Protein AF-A0A662GQG8-F1 (afdb_monomer_lite)

Sequence (164 aa):
MCAYPERLPKVKVQAMAVECLRHLKSFFTYRELSKELGFPEAVLCRYVRGDMVPGPERAWQIVCRAAEVDLLGRLVDRVLVLDESGVVNIYFIAYDRSIVSLAAQRALVEFLDLDVSKVLTAAVNGIPLAVAVSNALDVDVAVAKGTRDAGVVSYLEAEYMTPS

Radius of gyration: 18.33 Å; chains: 1; bounding box: 50×30×52 Å

Foldseek 3Di:
DDFQDPPDDLVVLQVLLLLLLLLLVVQDPLVVLCVQLVHHSVVSVCSVVVVDTDGSRVSNSSLVSCLVSVSLVVSCVVPFDQDPVRDTPCQCQLPPPSSLSNLLSNLCNVCVVDPDAEQEDEDDSCVSSRVNNCVSNVHYYDYHYPDDDPDDDDDDDDDDDDDD

Secondary structure (DSSP, 8-state):
-----TTS-HHHHHHHHHHHHHHHHTTS-HHHHHHHH---HHHHHHHHHTSS---HHHHHHHHHHHHHTTHHHHHHHHH--B-TTS-B--HHHHT-HHHHHHHHHHHHHHHTTS---EEEEETTTTHHHHHHHHHHHT-EEEEE-SS--SSS-PPP----PPP-

Structure (mmCIF, N/CA/C/O backbone):
data_AF-A0A662GQG8-F1
#
_entry.id   AF-A0A662GQG8-F1
#
loop_
_atom_site.group_PDB
_atom_site.id
_atom_site.type_symbol
_atom_site.label_atom_id
_atom_site.label_alt_id
_atom_site.label_comp_id
_atom_site.label_asym_id
_atom_site.label_entity_id
_atom_site.label_seq_id
_atom_site.pdbx_PDB_ins_code
_atom_site.Cartn_x
_atom_site.Cartn_y
_atom_site.Cartn_z
_atom_site.occupancy
_atom_site.B_iso_or_equiv
_atom_site.auth_seq_id
_atom_site.auth_comp_id
_atom_site.auth_asym_id
_atom_site.auth_atom_id
_atom_site.pdbx_PDB_model_num
ATOM 1 N N . MET A 1 1 ? -9.097 16.540 3.447 1.00 55.31 1 MET A N 1
ATOM 2 C CA . MET A 1 1 ? -9.696 15.231 3.779 1.00 55.31 1 MET A CA 1
ATOM 3 C C . MET A 1 1 ? -9.957 14.535 2.458 1.00 55.31 1 MET A C 1
ATOM 5 O O . MET A 1 1 ? -10.720 15.067 1.664 1.00 55.31 1 MET A O 1
ATOM 9 N N . CYS A 1 2 ? -9.252 13.441 2.190 1.00 73.88 2 CYS A N 1
ATOM 10 C CA . CYS A 1 2 ? -9.364 12.663 0.954 1.00 73.88 2 CYS A CA 1
ATOM 11 C C . CYS A 1 2 ? -10.831 12.235 0.724 1.00 73.88 2 CYS A C 1
ATOM 13 O O . CYS A 1 2 ? -11.379 11.480 1.533 1.00 73.88 2 CYS A O 1
ATOM 15 N N . ALA A 1 3 ? -11.492 12.747 -0.319 1.00 85.62 3 ALA A N 1
ATOM 16 C CA . ALA A 1 3 ? -12.850 12.329 -0.673 1.00 85.62 3 ALA A CA 1
ATOM 17 C C . ALA A 1 3 ? -12.829 10.903 -1.241 1.00 85.62 3 ALA A C 1
ATOM 19 O O . ALA A 1 3 ? -11.846 10.512 -1.869 1.00 85.62 3 ALA A O 1
ATOM 20 N N . TYR A 1 4 ? -13.887 10.118 -1.006 1.00 90.00 4 TYR A N 1
ATOM 21 C CA . TYR A 1 4 ? -13.963 8.753 -1.530 1.00 90.00 4 TYR A CA 1
ATOM 22 C C .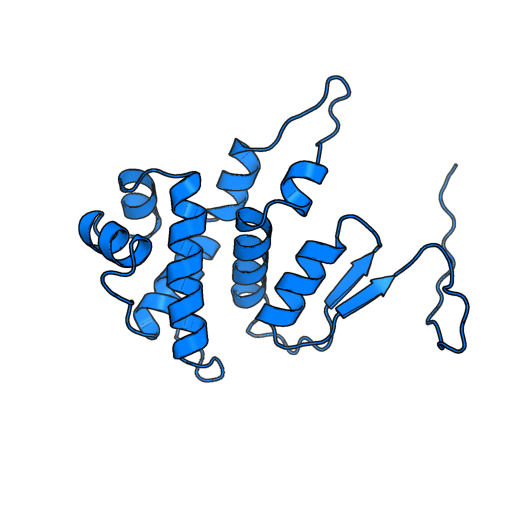 TYR A 1 4 ? -14.036 8.775 -3.067 1.00 90.00 4 TYR A C 1
ATOM 24 O O . TYR A 1 4 ? -14.935 9.416 -3.613 1.00 90.00 4 TYR A O 1
ATOM 32 N N . PRO A 1 5 ? -13.142 8.070 -3.777 1.00 87.25 5 PRO A N 1
ATOM 33 C CA . PRO A 1 5 ? -13.155 8.040 -5.229 1.00 87.25 5 PRO A CA 1
ATOM 34 C C . PRO A 1 5 ? -14.214 7.068 -5.742 1.00 87.25 5 PRO A C 1
ATOM 36 O O . PRO A 1 5 ?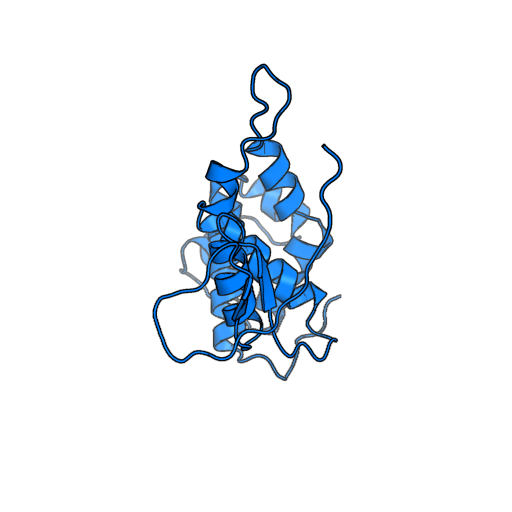 -14.077 5.851 -5.615 1.00 87.25 5 PRO A O 1
ATOM 39 N N . GLU A 1 6 ? -15.257 7.597 -6.381 1.00 86.44 6 GLU A N 1
ATOM 40 C CA . GLU A 1 6 ? -16.398 6.799 -6.860 1.00 86.44 6 GLU A CA 1
ATOM 41 C C . GLU A 1 6 ? -16.007 5.694 -7.851 1.00 86.44 6 GLU A C 1
ATOM 43 O O . GLU A 1 6 ? -16.637 4.638 -7.887 1.00 86.44 6 GLU A O 1
ATOM 48 N N . ARG A 1 7 ? -14.927 5.906 -8.609 1.00 86.44 7 ARG A N 1
ATOM 49 C CA . ARG A 1 7 ? -14.397 4.943 -9.582 1.00 86.44 7 ARG A CA 1
ATOM 50 C C . ARG A 1 7 ? -13.739 3.711 -8.952 1.00 86.44 7 ARG A C 1
ATOM 52 O O . ARG A 1 7 ? -13.534 2.721 -9.647 1.00 86.44 7 ARG A O 1
ATOM 59 N N . LEU A 1 8 ? -13.382 3.749 -7.663 1.00 91.25 8 LEU A N 1
ATOM 60 C CA . LEU A 1 8 ? -12.806 2.583 -6.992 1.00 91.25 8 LEU A CA 1
ATOM 61 C C . LEU A 1 8 ? -13.910 1.676 -6.429 1.00 91.25 8 LEU A C 1
ATOM 63 O O . LEU A 1 8 ? -14.803 2.155 -5.720 1.00 91.25 8 LEU A O 1
ATOM 67 N N . PRO A 1 9 ? -13.842 0.349 -6.653 1.00 94.38 9 PRO A N 1
ATOM 68 C CA . PRO A 1 9 ? -14.788 -0.581 -6.054 1.00 94.38 9 PRO A CA 1
ATOM 69 C C . PRO A 1 9 ? -14.727 -0.548 -4.523 1.00 94.38 9 PRO A C 1
ATOM 71 O O . PRO A 1 9 ? -13.662 -0.725 -3.928 1.00 94.38 9 PRO A O 1
ATOM 74 N N . LYS A 1 10 ? -15.890 -0.416 -3.875 1.00 96.38 10 LYS A N 1
ATOM 75 C CA . LYS A 1 10 ? -16.019 -0.344 -2.405 1.00 96.38 10 LYS A CA 1
ATOM 76 C C . LYS A 1 10 ? -15.298 -1.489 -1.695 1.00 96.38 10 LYS A C 1
ATOM 78 O O . LYS A 1 10 ? -14.511 -1.255 -0.783 1.00 96.38 10 LYS A O 1
ATOM 83 N N . VAL A 1 11 ? -15.503 -2.717 -2.171 1.00 96.12 11 VAL A N 1
ATOM 84 C CA . VAL A 1 11 ? -14.876 -3.922 -1.606 1.00 96.12 11 VAL A CA 1
ATOM 85 C C . VAL A 1 11 ? -13.349 -3.885 -1.746 1.00 96.12 11 VAL A C 1
ATOM 87 O O . VAL A 1 11 ? -12.655 -4.256 -0.800 1.00 96.12 11 VAL A O 1
ATOM 90 N N . LYS A 1 12 ? -12.817 -3.379 -2.875 1.00 94.06 12 LYS A N 1
ATOM 91 C CA . LYS A 1 12 ? -11.367 -3.209 -3.093 1.00 94.06 12 LYS A CA 1
ATOM 92 C C . LYS A 1 12 ? -10.797 -2.269 -2.033 1.00 94.06 12 LYS A C 1
ATOM 94 O O . LYS A 1 12 ? -9.876 -2.648 -1.320 1.00 94.06 12 LYS A O 1
ATOM 99 N N . VAL A 1 13 ? -11.406 -1.097 -1.845 1.00 96.38 13 VAL A N 1
ATOM 100 C CA . VAL A 1 13 ? -10.949 -0.100 -0.861 1.00 96.38 13 VAL A CA 1
ATOM 101 C C . VAL A 1 13 ? -11.024 -0.629 0.576 1.00 96.38 13 VAL A C 1
ATOM 103 O O . VAL A 1 13 ? -10.101 -0.431 1.365 1.00 96.38 13 VAL A O 1
ATOM 106 N N . GLN A 1 14 ? -12.093 -1.346 0.924 1.00 97.31 14 GLN A N 1
ATOM 107 C CA . GLN A 1 14 ? -12.247 -1.953 2.248 1.00 97.31 14 GLN A CA 1
ATOM 108 C C . GLN A 1 14 ? -11.180 -3.015 2.532 1.00 97.31 14 GLN A C 1
ATOM 110 O O . GLN A 1 14 ? -10.580 -3.005 3.610 1.00 97.31 14 GLN A O 1
ATOM 115 N N . ALA A 1 15 ? -10.907 -3.896 1.565 1.00 96.69 15 ALA A N 1
ATOM 116 C CA . ALA A 1 15 ? -9.847 -4.894 1.675 1.00 96.69 15 ALA A CA 1
ATOM 117 C C . ALA A 1 15 ? -8.466 -4.232 1.800 1.00 96.69 15 ALA A C 1
ATOM 119 O O . ALA A 1 15 ? -7.693 -4.594 2.687 1.00 96.69 15 ALA A O 1
ATOM 120 N N . MET A 1 16 ? -8.201 -3.208 0.982 1.00 96.25 16 MET A N 1
ATOM 121 C CA . MET A 1 16 ? -6.962 -2.431 1.029 1.00 96.25 16 MET A CA 1
ATOM 122 C C . MET A 1 16 ? -6.741 -1.779 2.393 1.00 96.25 16 MET A C 1
ATOM 124 O O . MET A 1 16 ? -5.635 -1.841 2.911 1.00 96.25 16 MET A O 1
ATOM 128 N N . ALA A 1 17 ? -7.770 -1.197 3.013 1.00 97.81 17 ALA A N 1
ATOM 129 C CA . ALA A 1 17 ? -7.633 -0.573 4.329 1.00 97.81 17 ALA A CA 1
ATOM 130 C C . ALA A 1 17 ? -7.295 -1.584 5.433 1.00 97.81 17 ALA A C 1
ATOM 132 O O . ALA A 1 17 ? -6.460 -1.313 6.296 1.00 97.81 17 ALA A O 1
ATOM 133 N N . VAL A 1 18 ? -7.916 -2.766 5.405 1.00 98.12 18 VAL A N 1
ATOM 134 C CA . VAL A 1 18 ? -7.604 -3.844 6.355 1.00 98.12 18 VAL A CA 1
ATOM 135 C C . VAL A 1 18 ? -6.178 -4.354 6.141 1.00 98.12 18 VAL A C 1
ATOM 137 O O . VAL A 1 18 ? -5.438 -4.536 7.108 1.00 98.12 18 VAL A O 1
ATOM 140 N N . GLU A 1 19 ? -5.771 -4.554 4.887 1.00 97.56 19 GLU A N 1
ATOM 141 C CA . GLU A 1 19 ? -4.408 -4.953 4.535 1.00 97.56 19 GLU A CA 1
ATOM 142 C C . GLU A 1 19 ? -3.378 -3.892 4.956 1.00 97.56 19 GLU A C 1
ATOM 144 O O . GLU A 1 19 ? -2.397 -4.227 5.616 1.00 97.56 19 GLU A O 1
ATOM 149 N N . CYS A 1 20 ? -3.651 -2.612 4.683 1.00 98.00 20 CYS A N 1
ATOM 150 C CA . CYS A 1 20 ? -2.848 -1.465 5.109 1.00 98.00 20 CYS A CA 1
ATOM 151 C C . CYS A 1 20 ? -2.583 -1.507 6.617 1.00 98.00 20 CYS A C 1
ATOM 153 O O . CYS A 1 20 ? -1.438 -1.480 7.063 1.00 98.00 20 CYS A O 1
ATOM 155 N N . LEU A 1 21 ? -3.643 -1.648 7.420 1.00 98.38 21 LEU A N 1
ATOM 156 C CA . LEU A 1 21 ? -3.523 -1.686 8.874 1.00 98.38 21 LEU A CA 1
ATOM 157 C C . LEU A 1 21 ? -2.751 -2.909 9.374 1.00 98.38 21 LEU A C 1
ATOM 159 O O . LEU A 1 21 ? -1.994 -2.781 10.333 1.00 98.38 21 LEU A O 1
ATOM 163 N N . ARG A 1 22 ? -2.918 -4.082 8.750 1.00 97.94 22 ARG A N 1
ATOM 164 C CA . ARG A 1 22 ? -2.158 -5.291 9.109 1.00 97.94 22 ARG A CA 1
ATOM 165 C C . ARG A 1 22 ? -0.667 -5.116 8.840 1.00 97.94 22 ARG A C 1
ATOM 167 O O . ARG A 1 22 ? 0.129 -5.383 9.738 1.00 97.94 22 ARG A O 1
ATOM 174 N N . HIS A 1 23 ? -0.316 -4.614 7.657 1.00 97.56 23 HIS A N 1
ATOM 175 C CA . HIS A 1 23 ? 1.068 -4.348 7.258 1.00 97.56 23 HIS A CA 1
ATOM 176 C C . HIS A 1 23 ? 1.708 -3.256 8.107 1.00 97.56 23 HIS A C 1
ATOM 178 O O . HIS A 1 23 ? 2.843 -3.385 8.532 1.00 97.56 23 HIS A O 1
ATOM 184 N N . LEU A 1 24 ? 0.983 -2.190 8.437 1.00 97.88 24 LEU A N 1
ATOM 185 C CA . LEU A 1 24 ? 1.496 -1.175 9.356 1.00 97.88 24 LEU A CA 1
ATOM 186 C C . LEU A 1 24 ? 1.663 -1.741 10.774 1.00 97.88 24 LEU A C 1
ATOM 188 O O . LEU A 1 24 ? 2.652 -1.470 11.455 1.00 97.88 24 LEU A O 1
ATOM 192 N N . LYS A 1 25 ? 0.730 -2.573 11.241 1.00 97.56 25 LYS A N 1
ATOM 193 C CA . LYS A 1 25 ? 0.778 -3.124 12.599 1.00 97.56 25 LYS A CA 1
ATOM 194 C C . LYS A 1 25 ? 1.969 -4.059 12.841 1.00 97.56 25 LYS A C 1
ATOM 196 O O . LYS A 1 25 ? 2.338 -4.230 14.007 1.00 97.56 25 LYS A O 1
ATOM 201 N N . SER A 1 26 ? 2.596 -4.638 11.816 1.00 94.69 26 SER A N 1
ATOM 202 C CA . SER A 1 26 ? 3.832 -5.411 12.014 1.00 94.69 26 SER A CA 1
ATOM 203 C C . SER A 1 26 ? 5.030 -4.539 12.405 1.00 94.69 26 SER A C 1
ATOM 205 O O . SER A 1 26 ? 5.951 -5.053 13.029 1.00 94.69 26 SER A O 1
ATOM 207 N N . PHE A 1 27 ? 4.994 -3.229 12.133 1.00 94.56 27 PHE A N 1
ATOM 208 C CA . PHE A 1 27 ? 6.100 -2.301 12.420 1.00 94.56 27 PHE A CA 1
ATOM 209 C C . PHE A 1 27 ? 5.762 -1.226 13.458 1.00 94.56 27 PHE A C 1
ATOM 211 O O . PHE A 1 27 ? 6.667 -0.633 14.045 1.00 94.56 27 PHE A O 1
ATOM 218 N N . PHE A 1 28 ? 4.475 -0.972 13.702 1.00 97.31 28 PHE A N 1
ATOM 219 C CA . PHE A 1 28 ? 3.990 0.041 14.638 1.00 97.31 28 PHE A CA 1
ATOM 220 C C . PHE A 1 28 ? 3.108 -0.572 15.737 1.00 97.31 28 PHE A C 1
ATOM 222 O O . PHE A 1 28 ? 2.436 -1.597 15.575 1.00 97.31 28 PHE A O 1
ATOM 229 N N . THR A 1 29 ? 3.079 0.070 16.898 1.00 98.00 29 THR A N 1
ATOM 230 C CA . THR A 1 29 ? 2.146 -0.239 17.988 1.00 98.00 29 THR A CA 1
ATOM 231 C C . THR A 1 29 ? 0.755 0.333 17.699 1.00 98.00 29 THR A C 1
ATOM 233 O O . THR A 1 29 ? 0.606 1.272 16.918 1.00 98.00 29 THR A O 1
ATOM 236 N N . TYR A 1 30 ? -0.290 -0.200 18.345 1.00 98.31 30 TYR A N 1
ATOM 237 C CA . TYR A 1 30 ? -1.639 0.370 18.209 1.00 98.31 30 TYR A CA 1
ATOM 238 C C . TYR A 1 30 ? -1.688 1.832 18.659 1.00 98.31 30 TYR A C 1
ATOM 240 O O . TYR A 1 30 ? -2.335 2.638 17.999 1.00 98.31 30 TYR A O 1
ATOM 248 N N . ARG A 1 31 ? -0.947 2.182 19.713 1.00 98.25 31 ARG A N 1
ATOM 249 C CA . ARG A 1 31 ? -0.812 3.554 20.209 1.00 98.25 31 ARG A CA 1
ATOM 250 C C . ARG A 1 31 ? -0.219 4.504 19.173 1.00 98.25 31 ARG A C 1
ATOM 252 O O . ARG A 1 31 ? -0.747 5.597 18.983 1.00 98.25 31 ARG A O 1
ATOM 259 N N . GLU A 1 32 ? 0.856 4.099 18.495 1.00 97.94 32 GLU A N 1
ATOM 260 C CA . GLU A 1 32 ? 1.432 4.884 17.397 1.00 97.94 32 GLU A CA 1
ATOM 261 C C . GLU A 1 32 ? 0.417 5.048 16.267 1.00 97.94 32 GLU A C 1
ATOM 263 O O . GLU A 1 32 ? 0.093 6.172 15.905 1.00 97.94 32 GLU A O 1
ATOM 268 N N . LEU A 1 33 ? -0.167 3.954 15.771 1.00 98.06 33 LEU A N 1
ATOM 269 C CA . LEU A 1 33 ? -1.148 4.021 14.682 1.00 98.06 33 LEU A CA 1
ATOM 270 C C . LEU A 1 33 ? -2.370 4.866 15.047 1.00 98.06 33 LEU A C 1
ATOM 272 O O . LEU A 1 33 ? -2.877 5.607 14.213 1.00 98.06 33 LEU A O 1
ATOM 276 N N . SER A 1 34 ? -2.825 4.790 16.296 1.00 98.38 34 SER A N 1
ATOM 277 C CA . SER A 1 34 ? -3.938 5.592 16.797 1.00 98.38 34 SER A CA 1
ATOM 278 C C . SER A 1 34 ? -3.616 7.081 16.764 1.00 98.38 34 SER A C 1
ATOM 280 O O . SER A 1 34 ? -4.426 7.869 16.276 1.00 98.38 34 SER A O 1
ATOM 282 N N . LYS A 1 35 ? -2.411 7.456 17.210 1.00 98.00 35 LYS A N 1
ATOM 283 C CA . LYS A 1 35 ? -1.930 8.839 17.187 1.00 98.00 35 LYS A CA 1
ATOM 284 C C . LYS A 1 35 ? -1.835 9.387 15.760 1.00 98.00 35 LYS A C 1
ATOM 286 O O . LYS A 1 35 ? -2.254 10.514 15.522 1.00 98.00 35 LYS A O 1
ATOM 291 N N . GLU A 1 36 ? -1.291 8.606 14.831 1.00 97.38 36 GLU A N 1
ATOM 292 C CA . GLU A 1 36 ? -1.018 9.070 13.463 1.00 97.38 36 GLU A CA 1
ATOM 293 C C . GLU A 1 36 ? -2.274 9.072 12.578 1.00 97.38 36 GLU A C 1
ATOM 295 O O . GLU A 1 36 ? -2.528 10.021 11.830 1.00 97.38 36 GLU A O 1
ATOM 300 N N . LEU A 1 37 ? -3.099 8.024 12.685 1.00 96.75 37 LEU A N 1
ATOM 301 C CA . LEU A 1 37 ? -4.290 7.849 11.852 1.00 96.75 37 LEU A CA 1
ATOM 302 C C . LEU A 1 37 ? -5.546 8.508 12.442 1.00 96.75 37 LEU A C 1
ATOM 304 O O . LEU A 1 37 ? -6.525 8.689 11.725 1.00 96.75 37 LEU A O 1
ATOM 308 N N . GLY A 1 38 ? -5.544 8.855 13.733 1.00 96.44 38 GLY A N 1
ATOM 309 C CA . GLY A 1 38 ? -6.675 9.511 14.398 1.00 96.44 38 GLY A CA 1
ATOM 310 C C . GLY A 1 38 ? -7.844 8.581 14.745 1.00 96.44 38 GLY A C 1
ATOM 311 O O . GLY A 1 38 ? -8.949 9.056 15.005 1.00 96.44 38 GLY A O 1
ATOM 312 N N . PHE A 1 39 ? -7.630 7.261 14.763 1.00 96.88 39 PHE A N 1
ATOM 313 C CA . PHE A 1 39 ? -8.649 6.274 15.142 1.00 96.88 39 PHE A CA 1
ATOM 314 C C . PHE A 1 39 ? -8.332 5.644 16.505 1.00 96.88 39 PHE A C 1
ATOM 316 O O . PHE A 1 39 ? -7.163 5.376 16.777 1.00 96.88 39 PHE A O 1
ATOM 323 N N . PRO A 1 40 ? -9.329 5.330 17.355 1.00 97.81 40 PRO A N 1
ATOM 324 C CA . PRO A 1 40 ? -9.083 4.679 18.644 1.00 97.81 40 PRO A CA 1
ATOM 325 C C . PRO A 1 40 ? -8.391 3.314 18.506 1.00 97.81 40 PRO A C 1
ATOM 327 O O . PRO A 1 40 ? -8.744 2.527 17.625 1.00 97.81 40 PRO A O 1
ATOM 330 N N . GLU A 1 41 ? -7.480 2.981 19.427 1.00 98.38 41 GLU A N 1
ATOM 331 C CA . GLU A 1 41 ? -6.735 1.707 19.421 1.00 98.38 41 GLU A CA 1
ATOM 332 C C . GLU A 1 41 ? -7.648 0.474 19.343 1.00 98.38 41 GLU A C 1
ATOM 334 O O . GLU A 1 41 ? -7.388 -0.449 18.571 1.00 98.38 41 GLU A O 1
ATOM 339 N N . ALA A 1 42 ? -8.761 0.472 20.086 1.00 97.62 42 ALA A N 1
ATOM 340 C CA . ALA A 1 42 ? -9.727 -0.627 20.075 1.00 97.62 42 ALA A CA 1
ATOM 341 C C . ALA A 1 42 ? -10.379 -0.827 18.694 1.00 97.62 42 ALA A C 1
ATOM 343 O O . ALA A 1 42 ? -10.622 -1.960 18.283 1.00 97.62 42 ALA A O 1
ATOM 344 N N . VAL A 1 43 ? -10.631 0.262 17.960 1.00 98.00 43 VAL A N 1
ATOM 345 C CA . VAL A 1 43 ? -11.195 0.215 16.603 1.00 98.00 43 VAL A CA 1
ATOM 346 C C . VAL A 1 43 ? -10.158 -0.334 15.625 1.00 98.00 43 VAL A C 1
ATOM 348 O O . VAL A 1 43 ? -10.458 -1.262 14.876 1.00 98.00 43 VAL A O 1
ATOM 351 N N . LEU A 1 44 ? -8.924 0.175 15.686 1.00 98.06 44 LEU A N 1
ATOM 352 C CA . LEU A 1 44 ? -7.815 -0.316 14.864 1.00 98.06 44 LEU A CA 1
ATOM 353 C C . LEU A 1 44 ? -7.545 -1.806 15.103 1.00 98.06 44 LEU A C 1
ATOM 355 O O . LEU A 1 44 ? -7.370 -2.554 14.148 1.00 98.06 44 LEU A O 1
ATOM 359 N N . CYS A 1 45 ? -7.576 -2.256 16.358 1.00 98.00 45 CYS A N 1
ATOM 360 C CA . CYS A 1 45 ? -7.409 -3.662 16.723 1.00 98.00 45 CYS A CA 1
ATOM 361 C C . CYS A 1 45 ? -8.456 -4.563 16.050 1.00 98.00 45 CYS A C 1
ATOM 363 O O . CYS A 1 45 ? -8.098 -5.576 15.447 1.00 98.00 45 CYS A O 1
ATOM 365 N N . ARG A 1 46 ? -9.737 -4.167 16.078 1.00 98.00 46 ARG A N 1
ATOM 366 C CA . ARG A 1 46 ? -10.820 -4.916 15.418 1.00 98.00 46 ARG A CA 1
ATOM 367 C C . ARG A 1 46 ? -10.651 -4.964 13.900 1.00 98.00 46 ARG A C 1
ATOM 369 O O . ARG A 1 46 ? -10.863 -6.020 13.311 1.00 98.00 46 ARG A O 1
ATOM 376 N N . TYR A 1 47 ? -10.233 -3.860 13.276 1.00 98.12 47 TYR A N 1
ATOM 377 C CA . TYR A 1 47 ? -9.952 -3.829 11.837 1.00 98.12 47 TYR A CA 1
ATOM 378 C C . TYR A 1 47 ? -8.769 -4.723 11.457 1.00 98.12 47 TYR A C 1
ATOM 380 O O . TYR A 1 47 ? -8.884 -5.524 10.535 1.00 98.12 47 TYR A O 1
ATOM 388 N N . VAL A 1 48 ? -7.657 -4.645 12.196 1.00 97.56 48 VAL A N 1
ATOM 389 C CA . VAL A 1 48 ? -6.468 -5.481 11.961 1.00 97.56 48 VAL A CA 1
ATOM 390 C C . VAL A 1 48 ? -6.808 -6.968 12.086 1.00 97.56 48 VAL A C 1
ATOM 392 O O . VAL A 1 48 ? -6.420 -7.764 11.228 1.00 97.56 48 VAL A O 1
ATOM 395 N N . ARG A 1 49 ? -7.566 -7.356 13.120 1.00 95.94 49 ARG A N 1
ATOM 396 C CA . ARG A 1 49 ? -8.004 -8.748 13.317 1.00 95.94 49 ARG A CA 1
ATOM 397 C C . ARG A 1 49 ? -9.001 -9.217 12.259 1.00 95.94 49 ARG A C 1
ATOM 399 O O . ARG A 1 49 ? -9.021 -10.396 11.931 1.00 95.94 49 ARG A O 1
ATOM 406 N N . GLY A 1 50 ? -9.761 -8.299 11.667 1.00 91.88 50 GLY A N 1
ATOM 407 C CA . GLY A 1 50 ? -10.848 -8.619 10.742 1.00 91.88 50 GLY A CA 1
ATOM 408 C C . GLY A 1 50 ? -12.188 -8.885 11.436 1.00 91.88 50 GLY A C 1
ATOM 409 O O . GLY A 1 50 ? -13.136 -9.281 10.769 1.00 91.88 50 GLY A O 1
ATOM 410 N N . ASP A 1 51 ? -12.294 -8.614 12.742 1.00 95.44 51 ASP A N 1
ATOM 411 C CA . ASP A 1 51 ? -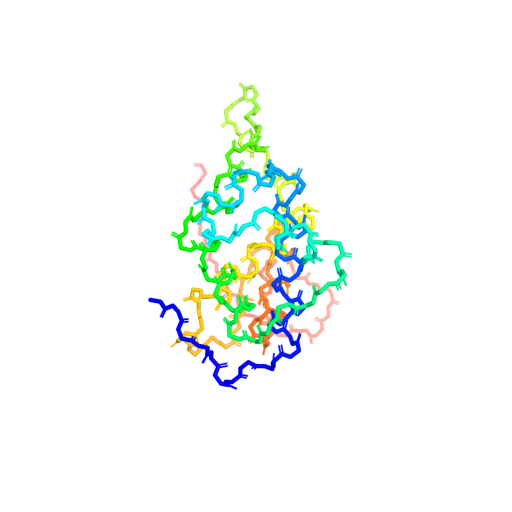13.549 -8.696 13.512 1.00 95.44 51 ASP A CA 1
ATOM 412 C C . ASP A 1 51 ? -14.583 -7.657 13.044 1.00 95.44 51 ASP A C 1
ATOM 414 O O . ASP A 1 51 ? -15.771 -7.724 13.366 1.00 95.44 51 ASP A O 1
ATOM 418 N N . MET A 1 52 ? -14.106 -6.620 12.359 1.00 96.00 52 MET A N 1
ATOM 419 C CA . MET A 1 52 ? -14.899 -5.555 11.771 1.00 96.00 52 MET A CA 1
ATOM 420 C C . MET A 1 52 ? -14.194 -5.075 10.504 1.00 96.00 52 MET A C 1
ATOM 422 O O . MET A 1 52 ? -12.972 -4.952 10.483 1.00 96.00 52 MET A O 1
ATOM 426 N N . VAL A 1 53 ? -14.962 -4.757 9.466 1.00 96.69 53 VAL A N 1
ATOM 427 C CA . VAL A 1 53 ? -14.450 -4.119 8.248 1.00 96.69 53 VAL A CA 1
ATOM 428 C C . VAL A 1 53 ? -14.898 -2.655 8.260 1.00 96.69 53 VAL A C 1
ATOM 430 O O . VAL A 1 53 ? -16.073 -2.393 8.533 1.00 96.69 53 VAL A O 1
ATOM 433 N N . PRO A 1 54 ? -14.006 -1.679 8.013 1.00 97.31 54 PRO A N 1
ATOM 434 C CA . PRO A 1 54 ? -14.412 -0.280 7.918 1.00 97.31 54 PRO A CA 1
ATOM 435 C C . PRO A 1 54 ? -15.402 -0.073 6.761 1.00 97.31 54 PRO A C 1
ATOM 437 O O . PRO A 1 54 ? -15.307 -0.734 5.729 1.00 97.31 54 PRO A O 1
ATOM 440 N N . GLY A 1 55 ? -16.343 0.867 6.903 1.00 97.19 55 GLY A N 1
ATOM 441 C CA . GLY A 1 55 ? -17.154 1.329 5.766 1.00 97.19 55 GLY A CA 1
ATOM 442 C C . GLY A 1 55 ? -16.271 1.955 4.669 1.00 97.19 55 GLY A C 1
ATOM 443 O O . GLY A 1 55 ? -15.166 2.387 4.996 1.00 97.19 55 GLY A O 1
ATOM 444 N N . PRO A 1 56 ? -16.707 2.021 3.398 1.00 96.75 56 PRO A N 1
ATOM 445 C CA . PRO A 1 56 ? -15.863 2.431 2.265 1.00 96.75 56 PRO A CA 1
ATOM 446 C C . PRO A 1 56 ? -15.170 3.787 2.447 1.00 96.75 56 PRO A C 1
ATOM 448 O O . PRO A 1 56 ? -13.973 3.916 2.204 1.00 96.75 56 PRO A O 1
ATOM 451 N N . GLU A 1 57 ? -15.886 4.783 2.960 1.00 95.94 57 GLU A N 1
ATOM 452 C CA . GLU A 1 57 ? -15.369 6.131 3.195 1.00 95.94 57 GLU A CA 1
ATOM 453 C C . GLU A 1 57 ? -14.317 6.119 4.306 1.00 95.94 57 GLU A C 1
ATOM 455 O O . GLU A 1 57 ? -13.259 6.733 4.187 1.00 95.94 57 GLU A O 1
ATOM 460 N N . ARG A 1 58 ? -14.573 5.366 5.382 1.00 96.56 58 ARG A N 1
ATOM 461 C CA . ARG A 1 58 ? -13.624 5.213 6.491 1.00 96.56 58 ARG A CA 1
ATOM 462 C C . ARG A 1 58 ? -12.401 4.392 6.084 1.00 96.56 58 ARG A C 1
ATOM 464 O O . ARG A 1 58 ? -11.297 4.688 6.524 1.00 96.56 58 ARG A O 1
ATOM 471 N N . ALA A 1 59 ? -12.592 3.374 5.252 1.00 97.62 59 ALA A N 1
ATOM 472 C CA . ALA A 1 59 ? -11.522 2.575 4.678 1.00 97.62 59 ALA A CA 1
ATOM 473 C C . ALA A 1 59 ? -10.585 3.460 3.847 1.00 97.62 59 ALA A C 1
ATOM 475 O O . ALA A 1 59 ? -9.374 3.444 4.048 1.00 97.62 59 ALA A O 1
ATOM 476 N N . TRP A 1 60 ? -11.158 4.307 2.993 1.00 97.25 60 TRP A N 1
ATOM 477 C CA . TRP A 1 60 ? -10.393 5.268 2.211 1.00 97.25 60 TRP A CA 1
ATOM 478 C C . TRP A 1 60 ? -9.661 6.293 3.082 1.00 97.25 60 TRP A C 1
ATOM 480 O O . TRP A 1 60 ? -8.477 6.541 2.873 1.00 97.25 60 TRP A O 1
ATOM 490 N N . GLN A 1 61 ? -10.323 6.822 4.116 1.00 97.06 61 GLN A N 1
ATOM 491 C CA . GLN A 1 61 ? -9.691 7.724 5.084 1.00 97.06 61 GLN A CA 1
AT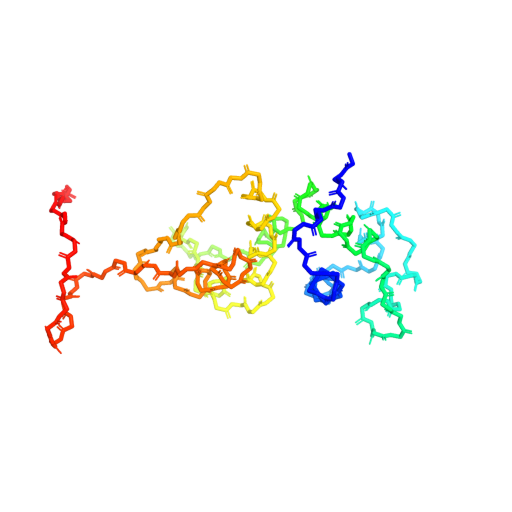OM 492 C C . GLN A 1 61 ? -8.453 7.101 5.734 1.00 97.06 61 GLN A C 1
ATOM 494 O O . GLN A 1 61 ? -7.456 7.793 5.892 1.00 97.06 61 GLN A O 1
ATOM 499 N N . ILE A 1 62 ? -8.492 5.812 6.088 1.00 98.00 62 ILE A N 1
ATOM 500 C CA . ILE A 1 62 ? -7.336 5.106 6.659 1.00 98.00 62 ILE A CA 1
ATOM 501 C C . ILE A 1 62 ? -6.166 5.094 5.669 1.00 98.00 62 ILE A C 1
ATOM 503 O O . ILE A 1 62 ? -5.058 5.479 6.040 1.00 98.00 62 ILE A O 1
ATOM 507 N N . VAL A 1 63 ? -6.413 4.683 4.420 1.00 97.50 63 VAL A N 1
ATOM 508 C CA . VAL A 1 63 ? -5.367 4.567 3.390 1.00 97.50 63 VAL A CA 1
ATOM 509 C C . VAL A 1 63 ? -4.785 5.939 3.040 1.00 97.50 63 VAL A C 1
ATOM 511 O O . VAL A 1 63 ? -3.566 6.102 3.074 1.00 97.50 63 VAL A O 1
ATOM 514 N N . CYS A 1 64 ? -5.626 6.951 2.791 1.00 96.69 64 CYS A N 1
ATOM 515 C CA . CYS A 1 64 ? -5.125 8.300 2.521 1.00 96.69 64 CYS A CA 1
ATOM 516 C C . CYS A 1 64 ? -4.382 8.870 3.722 1.00 96.69 64 CYS A C 1
ATOM 518 O O . CYS A 1 64 ? -3.325 9.459 3.543 1.00 96.69 64 CYS A O 1
ATOM 520 N N . ARG A 1 65 ? -4.874 8.673 4.953 1.00 97.31 65 ARG A N 1
ATOM 521 C CA . ARG A 1 65 ? -4.196 9.216 6.132 1.00 97.31 65 ARG A CA 1
ATOM 522 C C . ARG A 1 65 ? -2.822 8.588 6.337 1.00 97.31 65 ARG A C 1
ATOM 524 O O . ARG A 1 65 ? -1.888 9.303 6.677 1.00 97.31 65 ARG A O 1
ATOM 531 N N . ALA A 1 66 ? -2.690 7.283 6.096 1.00 97.81 66 ALA A N 1
ATOM 532 C CA . ALA A 1 66 ? -1.404 6.593 6.140 1.00 97.81 66 ALA A CA 1
ATOM 533 C C . ALA A 1 66 ? -0.402 7.157 5.116 1.00 97.81 66 ALA A C 1
ATOM 535 O O . ALA A 1 66 ? 0.781 7.275 5.437 1.00 97.81 66 ALA A O 1
ATOM 536 N N . ALA A 1 67 ? -0.876 7.526 3.920 1.00 96.56 67 ALA A N 1
ATOM 537 C CA . ALA A 1 67 ? -0.069 8.188 2.896 1.00 96.56 67 ALA A CA 1
ATOM 538 C C . ALA A 1 67 ? 0.272 9.644 3.271 1.00 96.56 67 ALA A C 1
ATOM 540 O O . ALA A 1 67 ? 1.435 10.028 3.208 1.00 96.56 67 ALA A O 1
ATOM 541 N N . GLU A 1 68 ? -0.713 10.429 3.724 1.00 95.88 68 GLU A N 1
ATOM 542 C CA . GLU A 1 68 ? -0.564 11.839 4.125 1.00 95.88 68 GLU A CA 1
ATOM 543 C C . GLU A 1 68 ? 0.473 12.033 5.242 1.00 95.88 68 GLU A C 1
ATOM 545 O O . GLU A 1 68 ? 1.225 13.003 5.217 1.00 95.88 68 GLU A O 1
ATOM 550 N N . VAL A 1 69 ? 0.503 11.137 6.236 1.00 96.56 69 VAL A N 1
ATOM 551 C CA . VAL A 1 69 ? 1.443 11.212 7.376 1.00 96.56 69 VAL A CA 1
ATOM 552 C C . VAL A 1 69 ? 2.720 10.393 7.161 1.00 96.56 69 VAL A C 1
ATOM 554 O O . VAL A 1 69 ? 3.488 10.181 8.100 1.00 96.56 69 VAL A O 1
ATOM 557 N N . ASP A 1 70 ? 2.924 9.913 5.934 1.00 96.94 70 ASP A N 1
ATOM 558 C CA . ASP A 1 70 ? 4.100 9.173 5.484 1.00 96.94 70 ASP A CA 1
ATOM 559 C C . ASP A 1 70 ? 4.501 7.988 6.387 1.00 96.94 70 ASP A C 1
ATOM 561 O O . ASP A 1 70 ? 5.662 7.802 6.766 1.00 96.94 70 ASP A O 1
ATOM 565 N N . LEU A 1 71 ? 3.528 7.143 6.753 1.00 97.38 71 LEU A N 1
ATOM 566 C CA . LEU A 1 71 ? 3.827 5.944 7.548 1.00 97.38 71 LEU A CA 1
ATOM 567 C C . LEU A 1 71 ? 4.747 4.967 6.810 1.00 97.38 71 LEU A C 1
ATOM 569 O O . LEU A 1 71 ? 5.510 4.254 7.459 1.00 97.38 71 LEU A O 1
ATOM 573 N N . LEU A 1 72 ? 4.684 4.939 5.476 1.00 96.38 72 LEU A N 1
ATOM 574 C CA . LEU A 1 72 ? 5.570 4.116 4.660 1.00 96.38 72 LEU A CA 1
ATOM 575 C C . LEU A 1 72 ? 7.020 4.603 4.728 1.00 96.38 72 LEU A C 1
ATOM 577 O O . LEU A 1 72 ? 7.893 3.775 4.960 1.00 96.38 72 LEU A O 1
ATOM 581 N N . GLY A 1 73 ? 7.2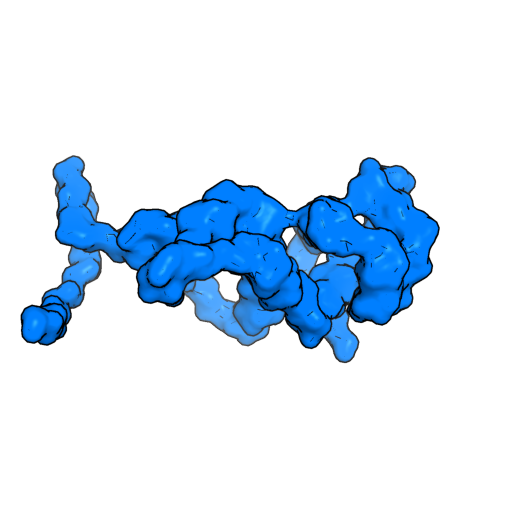88 5.904 4.565 1.00 94.62 73 GLY A N 1
ATOM 582 C CA . GLY A 1 73 ? 8.646 6.447 4.673 1.00 94.62 73 GLY A CA 1
ATOM 583 C C . GLY A 1 73 ? 9.252 6.146 6.040 1.00 94.62 73 GLY A C 1
ATOM 584 O O . GLY A 1 73 ? 10.325 5.563 6.138 1.00 94.62 73 GLY A O 1
ATOM 585 N N . ARG A 1 74 ? 8.475 6.366 7.106 1.00 94.81 74 ARG A N 1
ATOM 586 C CA . ARG A 1 74 ? 8.880 6.018 8.477 1.00 94.81 74 ARG A CA 1
ATOM 587 C C . ARG A 1 74 ? 9.120 4.526 8.693 1.00 94.81 74 ARG A C 1
ATOM 589 O O . ARG A 1 74 ? 9.930 4.159 9.540 1.00 94.81 74 ARG A O 1
ATOM 596 N N . LEU A 1 75 ? 8.365 3.661 8.016 1.00 93.94 75 LEU A N 1
ATOM 597 C CA . LEU A 1 75 ? 8.588 2.217 8.051 1.00 93.94 75 LEU A CA 1
ATOM 598 C C . LEU A 1 75 ? 9.915 1.896 7.368 1.00 93.94 75 LEU A C 1
ATOM 600 O O . LEU A 1 75 ? 10.738 1.211 7.968 1.00 93.94 75 LEU A O 1
ATOM 604 N N . VAL A 1 76 ? 10.134 2.430 6.164 1.00 91.81 76 VAL A N 1
ATOM 605 C CA . VAL A 1 76 ? 11.382 2.275 5.411 1.00 91.81 76 VAL A CA 1
ATOM 606 C C . VAL A 1 76 ? 12.571 2.721 6.267 1.00 91.81 76 VAL A C 1
ATOM 608 O O . VAL A 1 76 ? 13.485 1.929 6.459 1.00 91.81 76 VAL A O 1
ATOM 611 N N . ASP A 1 77 ? 12.506 3.882 6.919 1.00 90.06 77 ASP A N 1
ATOM 612 C CA . ASP A 1 77 ? 13.546 4.369 7.840 1.00 90.06 77 ASP A CA 1
ATOM 613 C C . ASP A 1 77 ? 13.855 3.407 8.999 1.00 90.06 77 ASP A C 1
ATOM 615 O O . ASP A 1 77 ? 14.997 3.321 9.444 1.00 90.06 77 ASP A O 1
ATOM 619 N N . ARG A 1 78 ? 12.860 2.658 9.497 1.00 89.31 78 ARG A N 1
ATOM 620 C CA . ARG A 1 78 ? 13.058 1.663 10.570 1.00 89.31 78 ARG A CA 1
ATOM 621 C C . ARG A 1 78 ? 13.761 0.396 10.093 1.00 89.31 78 ARG A C 1
ATOM 623 O O . ARG A 1 78 ? 14.364 -0.287 10.917 1.00 89.31 78 ARG A O 1
ATOM 630 N N . VAL A 1 79 ? 13.620 0.043 8.817 1.00 87.25 79 VAL A N 1
ATOM 631 C CA . VAL A 1 79 ? 14.142 -1.215 8.252 1.00 87.25 79 VAL A CA 1
ATOM 632 C C . VAL A 1 79 ? 15.364 -1.013 7.365 1.00 87.25 79 VAL A C 1
ATOM 634 O O . VAL A 1 79 ? 15.999 -1.992 6.977 1.00 87.25 79 VAL A O 1
ATOM 637 N N . LEU A 1 80 ? 15.694 0.235 7.028 1.00 84.31 80 LEU A N 1
ATOM 638 C CA . LEU A 1 80 ? 16.879 0.574 6.261 1.00 84.31 80 LEU A CA 1
ATOM 639 C C . LEU A 1 80 ? 18.132 0.126 7.016 1.00 84.31 80 LEU A C 1
ATOM 641 O O . LEU A 1 80 ? 18.431 0.597 8.112 1.00 84.31 80 LEU A O 1
ATOM 645 N N . VAL A 1 81 ? 18.882 -0.777 6.390 1.00 74.12 81 VAL A N 1
ATOM 646 C CA . VAL A 1 81 ? 20.206 -1.196 6.843 1.00 74.12 81 VAL A CA 1
ATOM 647 C C . VAL A 1 81 ? 21.227 -0.623 5.869 1.00 74.12 81 VAL A C 1
ATOM 649 O O . VAL A 1 81 ? 21.166 -0.893 4.665 1.00 74.12 81 VAL A O 1
ATOM 652 N N . LEU A 1 82 ? 22.145 0.181 6.399 1.00 74.88 82 LEU A N 1
ATOM 653 C CA . LEU A 1 82 ? 23.342 0.613 5.685 1.00 74.88 82 LEU A CA 1
ATOM 654 C C . LEU A 1 82 ? 24.398 -0.477 5.833 1.00 74.88 82 LEU A C 1
ATOM 656 O O . LEU A 1 82 ? 24.630 -0.960 6.944 1.00 74.88 82 LEU A O 1
ATOM 660 N N . ASP A 1 83 ? 25.019 -0.875 4.728 1.00 70.19 83 ASP A N 1
ATOM 661 C CA . ASP A 1 83 ? 26.204 -1.721 4.802 1.00 70.19 83 ASP A CA 1
ATOM 662 C C . ASP A 1 83 ? 27.455 -0.914 5.199 1.00 70.19 83 ASP A C 1
ATOM 664 O O . ASP A 1 83 ? 27.429 0.315 5.317 1.00 70.19 83 ASP A O 1
ATOM 668 N N . GLU A 1 84 ? 28.572 -1.613 5.413 1.00 71.31 84 GLU A N 1
ATOM 669 C CA . GLU A 1 84 ? 29.862 -1.014 5.796 1.00 71.31 84 GLU A CA 1
ATOM 670 C C . GLU A 1 84 ? 30.403 -0.015 4.753 1.00 71.31 84 GLU A C 1
ATOM 672 O O . GLU A 1 84 ? 31.271 0.797 5.067 1.00 71.31 84 GLU A O 1
ATOM 677 N N . SER A 1 85 ? 29.875 -0.050 3.525 1.00 71.31 85 SER A N 1
ATOM 678 C CA . SER A 1 85 ? 30.243 0.834 2.412 1.00 71.31 85 SER A CA 1
ATOM 679 C C . SER A 1 85 ? 29.290 2.029 2.265 1.00 71.31 85 SER A C 1
ATOM 681 O O . SER A 1 85 ? 29.471 2.852 1.367 1.00 71.31 85 SER A O 1
ATOM 683 N N . GLY A 1 86 ? 28.272 2.139 3.128 1.00 70.12 86 GLY A N 1
ATOM 684 C CA . GLY A 1 86 ? 27.236 3.169 3.057 1.00 70.12 86 GLY A CA 1
ATOM 685 C C . GLY A 1 86 ? 26.182 2.922 1.973 1.00 70.12 86 GLY A C 1
ATOM 686 O O . GLY A 1 86 ? 25.402 3.826 1.669 1.00 70.12 86 GLY A O 1
ATOM 687 N N . VAL A 1 87 ? 26.136 1.722 1.385 1.00 67.19 87 VAL A N 1
ATOM 688 C CA . VAL A 1 87 ? 25.136 1.346 0.383 1.00 67.19 87 VAL A CA 1
ATOM 689 C C . VAL A 1 87 ? 23.884 0.831 1.088 1.00 67.19 87 VAL A C 1
ATOM 691 O O . VAL A 1 87 ? 23.927 0.001 1.999 1.00 67.19 87 VAL A O 1
ATOM 694 N N . VAL A 1 88 ? 22.730 1.337 0.654 1.00 74.19 88 VAL A N 1
ATOM 695 C CA . VAL A 1 88 ? 21.427 0.881 1.137 1.00 74.19 88 VAL A CA 1
ATOM 696 C C . VAL A 1 88 ? 21.124 -0.489 0.542 1.00 74.19 88 VAL A C 1
ATOM 698 O O . VAL A 1 88 ? 20.973 -0.625 -0.676 1.00 74.19 88 VAL A O 1
ATOM 701 N N . ASN A 1 89 ? 20.954 -1.503 1.391 1.00 72.00 89 ASN A N 1
ATOM 702 C CA . ASN A 1 89 ? 20.513 -2.810 0.921 1.00 72.00 89 ASN A CA 1
ATOM 703 C C . ASN A 1 89 ? 19.005 -2.800 0.608 1.00 72.00 89 ASN A C 1
ATOM 705 O O . ASN A 1 89 ? 18.161 -3.132 1.441 1.00 72.00 89 ASN A O 1
ATOM 709 N N . ILE A 1 90 ? 18.669 -2.432 -0.630 1.00 78.81 90 ILE A N 1
ATOM 710 C CA . ILE A 1 90 ? 17.285 -2.366 -1.121 1.00 78.81 90 ILE A CA 1
ATOM 711 C C . ILE A 1 90 ? 16.631 -3.740 -1.315 1.00 78.81 90 ILE A C 1
ATOM 713 O O . ILE A 1 90 ? 15.421 -3.799 -1.519 1.00 78.81 90 ILE A O 1
ATOM 717 N N . TYR A 1 91 ? 17.387 -4.843 -1.264 1.00 80.50 91 TYR A N 1
ATOM 718 C CA . TYR A 1 91 ? 16.853 -6.178 -1.543 1.00 80.50 91 TYR A CA 1
ATOM 719 C C . TYR A 1 91 ? 15.749 -6.551 -0.548 1.00 80.50 91 TYR A C 1
ATOM 721 O O . TYR A 1 91 ? 14.652 -6.932 -0.942 1.00 80.50 91 TYR A O 1
ATOM 729 N N . PHE A 1 92 ? 15.990 -6.357 0.748 1.00 80.81 92 PHE A N 1
ATOM 730 C CA . PHE A 1 92 ? 14.999 -6.682 1.777 1.00 80.81 92 PHE A CA 1
ATOM 731 C C . PHE A 1 92 ? 13.731 -5.829 1.675 1.00 80.81 92 PHE A C 1
ATOM 733 O O . PHE A 1 92 ? 12.656 -6.295 2.024 1.00 80.81 92 PHE A O 1
ATOM 740 N N . ILE A 1 93 ? 13.840 -4.615 1.138 1.00 85.62 93 ILE A N 1
ATOM 741 C CA . ILE A 1 93 ? 12.712 -3.700 0.934 1.00 85.62 93 ILE A CA 1
ATOM 742 C C . ILE A 1 93 ? 11.919 -4.101 -0.315 1.00 85.62 93 ILE A C 1
ATOM 744 O O . ILE A 1 93 ? 10.692 -4.167 -0.282 1.00 85.62 93 ILE A O 1
ATOM 748 N N . ALA A 1 94 ? 12.619 -4.403 -1.411 1.00 86.69 94 ALA A N 1
ATOM 749 C CA . ALA A 1 94 ? 12.026 -4.722 -2.706 1.00 86.69 94 ALA A CA 1
ATOM 750 C C . ALA A 1 94 ? 11.196 -6.017 -2.703 1.00 86.69 94 ALA A C 1
ATOM 752 O O . ALA A 1 94 ? 10.284 -6.154 -3.518 1.00 86.69 94 ALA A O 1
ATOM 753 N N . TYR A 1 95 ? 11.495 -6.953 -1.798 1.00 88.00 95 TYR A N 1
ATOM 754 C CA . TYR A 1 95 ? 10.814 -8.249 -1.705 1.00 88.00 95 TYR A CA 1
ATOM 755 C C . TYR A 1 95 ? 9.989 -8.428 -0.418 1.00 88.00 95 TYR A C 1
ATOM 757 O O . TYR A 1 95 ? 9.353 -9.471 -0.248 1.00 88.00 95 TYR A O 1
ATOM 765 N N . ASP A 1 96 ? 9.935 -7.430 0.472 1.00 92.56 96 ASP A N 1
ATOM 766 C CA . ASP A 1 96 ? 9.021 -7.463 1.617 1.00 92.56 96 ASP A CA 1
ATOM 767 C C . ASP A 1 96 ? 7.588 -7.168 1.158 1.00 92.56 96 ASP A C 1
ATOM 769 O O . ASP A 1 96 ? 7.262 -6.079 0.674 1.00 92.56 96 ASP A O 1
ATOM 773 N N . ARG A 1 97 ? 6.701 -8.152 1.335 1.00 94.19 97 ARG A N 1
ATOM 774 C CA . ARG A 1 97 ? 5.293 -8.048 0.929 1.00 94.19 97 ARG A CA 1
ATOM 775 C C . ARG A 1 97 ? 4.589 -6.847 1.565 1.00 94.19 97 ARG A C 1
ATOM 777 O O . ARG A 1 97 ? 3.771 -6.212 0.900 1.00 94.19 97 ARG A O 1
ATOM 784 N N . SER A 1 98 ? 4.852 -6.569 2.838 1.00 94.56 98 SER A N 1
ATOM 785 C CA . SER A 1 98 ? 4.182 -5.507 3.591 1.00 94.56 98 SER A CA 1
ATOM 786 C C . SER A 1 98 ? 4.565 -4.148 3.021 1.00 94.56 98 SER A C 1
ATOM 788 O O . SER A 1 98 ? 3.697 -3.325 2.735 1.00 94.56 98 SER A O 1
ATOM 790 N N . ILE A 1 99 ? 5.862 -3.944 2.782 1.00 95.00 99 ILE A N 1
ATOM 791 C CA . ILE A 1 99 ? 6.398 -2.702 2.221 1.00 95.00 99 ILE A CA 1
ATOM 792 C C . ILE A 1 99 ? 5.900 -2.496 0.794 1.00 95.00 99 ILE A C 1
ATOM 794 O O . ILE A 1 99 ? 5.361 -1.435 0.485 1.00 95.00 99 ILE A O 1
ATOM 798 N N . VAL A 1 100 ? 6.016 -3.516 -0.060 1.00 96.06 100 VAL A N 1
ATOM 799 C CA . VAL A 1 100 ? 5.565 -3.450 -1.457 1.00 96.06 100 VAL A CA 1
ATOM 800 C C . VAL A 1 100 ? 4.064 -3.160 -1.541 1.00 96.06 100 VAL A C 1
ATOM 802 O O . VAL A 1 100 ? 3.638 -2.313 -2.326 1.00 96.06 100 VAL A O 1
ATOM 805 N N . SER A 1 101 ? 3.253 -3.806 -0.698 1.00 96.75 101 SER A N 1
ATOM 806 C CA . SER A 1 101 ? 1.811 -3.560 -0.646 1.00 96.75 101 SER A CA 1
ATOM 807 C C . SER A 1 101 ? 1.483 -2.137 -0.190 1.00 96.75 101 SER A C 1
ATOM 809 O O . SER A 1 101 ? 0.595 -1.509 -0.766 1.00 96.75 101 SER A O 1
ATOM 811 N N . LEU A 1 102 ? 2.167 -1.619 0.833 1.00 97.62 102 LEU A N 1
ATOM 812 C CA . LEU A 1 102 ? 1.962 -0.252 1.319 1.00 97.62 102 LEU A CA 1
ATOM 813 C C . LEU A 1 102 ? 2.419 0.788 0.287 1.00 97.62 102 LEU A C 1
ATOM 815 O O . LEU A 1 102 ? 1.747 1.800 0.096 1.00 97.62 102 LEU A O 1
ATOM 819 N N . ALA A 1 103 ? 3.513 0.521 -0.426 1.00 97.38 103 ALA A N 1
ATOM 820 C CA . ALA A 1 103 ? 3.999 1.359 -1.517 1.00 97.38 103 ALA A CA 1
ATOM 821 C C . ALA A 1 103 ? 3.014 1.405 -2.691 1.00 97.38 103 ALA A C 1
ATOM 823 O O . ALA A 1 103 ? 2.721 2.485 -3.197 1.00 97.38 103 ALA A O 1
ATOM 824 N N . ALA A 1 104 ? 2.423 0.268 -3.064 1.00 97.69 104 ALA A N 1
ATOM 825 C CA . ALA A 1 104 ? 1.375 0.223 -4.080 1.00 97.69 104 ALA A CA 1
ATOM 826 C C . ALA A 1 104 ? 0.115 1.002 -3.665 1.00 97.69 104 ALA A C 1
ATOM 828 O O . ALA A 1 104 ? -0.469 1.719 -4.475 1.00 97.69 104 ALA A O 1
ATOM 829 N N . GLN A 1 105 ? -0.286 0.907 -2.395 1.00 97.44 105 GLN A N 1
ATOM 830 C CA . GLN A 1 105 ? -1.406 1.681 -1.853 1.00 97.44 105 GLN A CA 1
ATOM 831 C C . GLN A 1 105 ? -1.118 3.187 -1.859 1.00 97.44 105 GLN A C 1
ATOM 833 O O . GLN A 1 105 ? -1.986 3.964 -2.251 1.00 97.44 105 GLN A O 1
ATOM 838 N N . ARG A 1 106 ? 0.098 3.600 -1.478 1.00 97.50 106 ARG A N 1
ATOM 839 C CA . ARG A 1 106 ? 0.534 5.001 -1.570 1.00 97.50 106 ARG A CA 1
ATOM 840 C C . ARG A 1 106 ? 0.502 5.498 -3.012 1.00 97.50 106 ARG A C 1
ATOM 842 O O . ARG A 1 106 ? -0.065 6.554 -3.259 1.00 97.50 106 ARG A O 1
ATOM 849 N N . ALA A 1 107 ? 1.046 4.721 -3.947 1.00 97.38 107 ALA A N 1
ATOM 850 C CA . ALA A 1 107 ? 1.033 5.061 -5.366 1.00 97.38 107 ALA A CA 1
ATOM 851 C C . ALA A 1 107 ? -0.399 5.220 -5.900 1.00 97.38 107 ALA A C 1
ATOM 853 O O . ALA A 1 107 ? -0.663 6.152 -6.650 1.00 97.38 107 ALA A O 1
ATOM 854 N N . LEU A 1 108 ? -1.347 4.372 -5.476 1.00 96.00 108 LEU A N 1
ATOM 855 C CA . LEU A 1 108 ? -2.754 4.555 -5.840 1.00 96.00 108 LEU A CA 1
ATOM 856 C C . LEU A 1 108 ? -3.298 5.903 -5.362 1.00 96.00 108 LEU A C 1
ATOM 858 O O . LEU A 1 108 ? -3.997 6.556 -6.124 1.00 96.00 108 LEU A O 1
ATOM 862 N N . VAL A 1 109 ? -3.014 6.302 -4.118 1.00 95.69 109 VAL A N 1
ATOM 863 C CA . VAL A 1 109 ? -3.465 7.596 -3.575 1.00 95.69 109 VAL A CA 1
ATOM 864 C C . VAL A 1 109 ? -2.839 8.757 -4.349 1.00 95.69 109 VAL A C 1
ATOM 866 O O . VAL A 1 109 ? -3.531 9.714 -4.673 1.00 95.69 109 VAL A O 1
ATOM 869 N N . GLU A 1 110 ? -1.548 8.663 -4.659 1.00 95.06 110 GLU A N 1
ATOM 870 C CA . GLU A 1 110 ? -0.773 9.730 -5.298 1.00 95.06 110 GLU A CA 1
ATOM 871 C C . GLU A 1 110 ? -1.113 9.916 -6.782 1.00 95.06 110 GLU A C 1
ATOM 873 O O . GLU A 1 110 ? -1.186 11.041 -7.269 1.00 95.06 110 GLU A O 1
ATOM 878 N N . PHE A 1 111 ? -1.376 8.820 -7.495 1.00 95.12 111 PHE A N 1
ATOM 879 C CA . PHE A 1 111 ? -1.637 8.839 -8.935 1.00 95.12 111 PHE A CA 1
ATOM 880 C C . PHE A 1 111 ? -3.113 8.689 -9.296 1.00 95.12 111 PHE A C 1
ATOM 882 O O . PHE A 1 111 ? -3.440 8.527 -10.471 1.00 95.12 111 PHE A O 1
ATOM 889 N N . LEU A 1 112 ? -4.020 8.744 -8.317 1.00 90.50 112 LEU A N 1
ATOM 890 C CA . LEU A 1 112 ? -5.446 8.588 -8.578 1.00 90.50 112 LEU A CA 1
ATOM 891 C C . LEU A 1 112 ? -5.944 9.648 -9.569 1.00 90.50 112 LEU A C 1
ATOM 893 O O . LEU A 1 112 ? -6.577 9.332 -10.566 1.00 90.50 112 LEU A O 1
ATOM 897 N N . ASP A 1 113 ? -5.609 10.912 -9.378 1.00 89.31 113 ASP A N 1
ATOM 898 C CA . ASP A 1 113 ? -6.166 11.966 -10.230 1.00 89.31 113 ASP A CA 1
ATOM 899 C C . ASP A 1 113 ? -5.474 12.079 -11.602 1.00 89.31 113 ASP A C 1
ATOM 901 O O . ASP A 1 113 ? -5.792 12.972 -12.387 1.00 89.31 113 ASP A O 1
ATOM 905 N N . LEU A 1 114 ? -4.551 11.162 -11.916 1.00 92.06 114 LEU A N 1
ATOM 906 C CA . LEU A 1 114 ? -3.851 11.099 -13.193 1.00 92.06 114 LEU A CA 1
ATOM 907 C C . LEU A 1 114 ? -4.418 10.001 -14.101 1.00 92.06 114 LEU A C 1
ATOM 909 O O . LEU A 1 114 ? -4.907 8.967 -13.642 1.00 92.06 114 LEU A O 1
ATOM 913 N N . ASP A 1 115 ? -4.285 10.210 -15.410 1.00 91.38 115 ASP A N 1
ATOM 914 C CA . ASP A 1 115 ? -4.583 9.208 -16.435 1.00 91.38 115 ASP A CA 1
ATOM 915 C C . ASP A 1 115 ? -3.348 8.327 -16.679 1.00 91.38 115 ASP A C 1
ATOM 917 O O . ASP A 1 115 ? -2.588 8.499 -17.637 1.00 91.38 115 ASP A O 1
ATOM 921 N N . VAL A 1 116 ? -3.067 7.437 -15.724 1.00 95.06 116 VAL A N 1
ATOM 922 C CA . VAL A 1 116 ? -1.943 6.500 -15.830 1.00 95.06 116 VAL A CA 1
ATOM 923 C C . VAL A 1 116 ? -2.298 5.411 -16.835 1.00 95.06 116 VAL A C 1
ATOM 925 O O . VAL A 1 116 ? -3.280 4.701 -16.663 1.00 95.06 116 VAL A O 1
ATOM 928 N N . SER A 1 117 ? -1.465 5.234 -17.860 1.00 95.56 117 SER A N 1
ATOM 929 C CA . SER A 1 117 ? -1.679 4.213 -18.894 1.00 95.56 117 SER A CA 1
ATOM 930 C C . SER A 1 117 ? -0.870 2.933 -18.674 1.00 95.56 117 SER A C 1
ATOM 932 O O . SER A 1 117 ? -1.305 1.854 -19.079 1.00 95.56 117 SER A O 1
ATOM 934 N N . LYS A 1 118 ? 0.319 3.041 -18.066 1.00 96.38 118 LYS A N 1
ATOM 935 C CA . LYS A 1 118 ? 1.253 1.935 -17.805 1.00 96.38 118 LYS A CA 1
ATOM 936 C C . LYS A 1 118 ? 2.132 2.240 -16.594 1.00 96.38 118 LYS A C 1
ATOM 938 O O . LYS A 1 118 ? 2.445 3.398 -16.325 1.00 96.38 118 LYS A O 1
ATOM 943 N N . VAL A 1 119 ? 2.614 1.192 -15.929 1.00 97.62 119 VAL A N 1
ATOM 944 C CA . VAL A 1 119 ? 3.689 1.283 -14.926 1.00 97.62 119 VAL A CA 1
ATOM 945 C C . VAL A 1 119 ? 4.991 0.791 -15.549 1.00 97.62 119 VAL A C 1
ATOM 947 O O . VAL A 1 119 ? 5.076 -0.364 -15.951 1.00 97.62 119 VAL A O 1
ATOM 950 N N . LEU A 1 120 ? 6.014 1.641 -15.634 1.00 95.44 120 LEU A N 1
ATOM 951 C CA . LEU A 1 120 ? 7.323 1.282 -16.193 1.00 95.44 120 LEU A CA 1
ATOM 952 C C . LEU A 1 120 ? 8.335 0.998 -15.077 1.00 95.44 120 LEU A C 1
ATOM 954 O O . LEU A 1 120 ? 8.404 1.731 -14.093 1.00 95.44 120 LEU A O 1
ATOM 958 N N . THR A 1 121 ? 9.160 -0.032 -15.247 1.00 94.50 121 THR A N 1
ATOM 959 C CA . THR A 1 121 ? 10.287 -0.311 -14.347 1.00 94.50 121 THR A CA 1
ATOM 960 C C . THR A 1 121 ? 11.497 -0.852 -15.097 1.00 94.50 121 THR A C 1
ATOM 962 O O . THR A 1 121 ? 11.354 -1.464 -16.154 1.00 94.50 121 THR A O 1
ATOM 965 N N . ALA A 1 122 ? 12.691 -0.651 -14.541 1.00 91.12 122 ALA A N 1
ATOM 966 C CA . ALA A 1 122 ? 13.906 -1.313 -14.997 1.00 91.12 122 ALA A CA 1
ATOM 967 C C . ALA A 1 122 ? 14.128 -2.598 -14.187 1.00 91.12 122 ALA A C 1
ATOM 969 O O . ALA A 1 122 ? 14.006 -2.607 -12.959 1.00 91.12 122 ALA A O 1
ATOM 970 N N . ALA A 1 123 ? 14.453 -3.693 -14.871 1.00 88.06 123 ALA A N 1
ATOM 971 C CA . ALA A 1 123 ? 14.784 -4.948 -14.212 1.00 88.06 123 ALA A CA 1
ATOM 972 C C . ALA A 1 123 ? 16.036 -4.790 -13.314 1.00 88.06 123 ALA A C 1
ATOM 974 O O . ALA A 1 123 ? 16.969 -4.074 -13.663 1.00 88.06 123 ALA A O 1
ATOM 975 N N . VAL A 1 124 ? 16.134 -5.452 -12.154 1.00 87.44 124 VAL A N 1
ATOM 976 C CA . VAL A 1 124 ? 15.269 -6.546 -11.652 1.00 87.44 124 VAL A CA 1
ATOM 977 C C . VAL A 1 124 ? 14.467 -6.147 -10.404 1.00 87.44 124 VAL A C 1
ATOM 979 O O . VAL A 1 124 ? 13.281 -6.450 -10.309 1.00 87.44 124 VAL A O 1
ATOM 982 N N . ASN A 1 125 ? 15.091 -5.435 -9.460 1.00 87.00 125 ASN A N 1
ATOM 983 C CA . ASN A 1 125 ? 14.539 -5.210 -8.115 1.00 87.00 125 ASN A CA 1
ATOM 984 C C . ASN A 1 125 ? 13.272 -4.340 -8.092 1.00 87.00 125 ASN A C 1
ATOM 986 O O . ASN A 1 125 ? 12.506 -4.414 -7.139 1.00 87.00 125 ASN A O 1
ATOM 990 N N . GLY A 1 126 ? 13.025 -3.531 -9.126 1.00 91.19 126 GLY A N 1
ATOM 991 C CA . GLY A 1 126 ? 11.814 -2.710 -9.225 1.00 91.19 126 GLY A CA 1
ATOM 992 C C . GLY A 1 126 ? 10.561 -3.486 -9.647 1.00 91.19 126 GLY A C 1
ATOM 993 O O . GLY A 1 126 ? 9.452 -2.974 -9.500 1.00 91.19 126 GLY A O 1
ATOM 994 N N . ILE A 1 127 ? 10.713 -4.720 -10.145 1.00 94.56 127 ILE A N 1
ATOM 995 C CA . ILE A 1 127 ? 9.611 -5.515 -10.703 1.00 94.56 127 ILE A CA 1
ATOM 996 C C . ILE A 1 127 ? 8.507 -5.810 -9.672 1.00 94.56 127 ILE A C 1
ATOM 998 O O . ILE A 1 127 ? 7.347 -5.564 -10.004 1.00 94.56 127 ILE A O 1
ATOM 1002 N N . PRO A 1 128 ? 8.789 -6.278 -8.435 1.00 95.69 128 PRO A N 1
ATOM 1003 C CA . PRO A 1 128 ? 7.734 -6.566 -7.460 1.00 95.69 128 PRO A CA 1
ATOM 1004 C C . PRO A 1 128 ? 6.874 -5.339 -7.139 1.00 95.69 128 PRO A C 1
ATOM 1006 O O . PRO A 1 128 ? 5.645 -5.428 -7.116 1.00 95.69 128 PRO A O 1
ATOM 1009 N N . LEU A 1 129 ? 7.517 -4.181 -6.960 1.00 95.94 129 LEU A N 1
ATOM 1010 C CA . LEU A 1 129 ? 6.827 -2.918 -6.727 1.00 95.94 129 LEU A CA 1
ATOM 1011 C C . LEU A 1 129 ? 5.988 -2.511 -7.939 1.00 95.94 129 LEU A C 1
ATOM 1013 O O . LEU A 1 129 ? 4.814 -2.188 -7.784 1.00 95.94 129 LEU A O 1
ATOM 1017 N N . ALA A 1 130 ? 6.562 -2.571 -9.140 1.00 96.94 130 ALA A N 1
ATOM 1018 C CA . ALA A 1 130 ? 5.869 -2.203 -10.367 1.00 96.94 130 ALA A CA 1
ATOM 1019 C C . ALA A 1 130 ? 4.616 -3.057 -10.598 1.00 96.94 130 ALA A C 1
ATOM 1021 O O . ALA A 1 130 ? 3.553 -2.519 -10.895 1.00 96.94 130 ALA A O 1
ATOM 1022 N N . VAL A 1 131 ? 4.711 -4.372 -10.382 1.00 97.31 131 VAL A N 1
ATOM 1023 C CA . VAL A 1 131 ? 3.567 -5.289 -10.475 1.00 97.31 131 VAL A CA 1
ATOM 1024 C C . VAL A 1 131 ? 2.498 -4.931 -9.439 1.00 97.31 131 VAL A C 1
ATOM 1026 O O . VAL A 1 131 ? 1.321 -4.831 -9.785 1.00 97.31 131 VAL A O 1
ATOM 1029 N N . ALA A 1 132 ? 2.880 -4.678 -8.186 1.00 97.19 132 ALA A N 1
ATOM 1030 C CA . ALA A 1 132 ? 1.926 -4.312 -7.142 1.00 97.19 132 ALA A CA 1
ATOM 1031 C C . ALA A 1 132 ? 1.213 -2.978 -7.436 1.00 97.19 132 ALA A C 1
ATOM 1033 O O . ALA A 1 132 ? -0.008 -2.893 -7.299 1.00 97.19 132 ALA A O 1
ATOM 1034 N N . VAL A 1 133 ? 1.952 -1.961 -7.894 1.00 97.69 133 VAL A N 1
ATOM 1035 C CA . VAL A 1 133 ? 1.401 -0.659 -8.307 1.00 97.69 133 VAL A CA 1
ATOM 1036 C C . VAL A 1 133 ? 0.473 -0.823 -9.513 1.00 97.69 133 VAL A C 1
ATOM 1038 O O . VAL A 1 133 ? -0.622 -0.269 -9.511 1.00 97.69 133 VAL A O 1
ATOM 1041 N N . SER A 1 134 ? 0.865 -1.633 -10.501 1.00 97.38 134 SER A N 1
ATOM 1042 C CA . SER A 1 134 ? 0.061 -1.899 -11.702 1.00 97.38 134 SER A CA 1
ATOM 1043 C C . SER A 1 134 ? -1.301 -2.512 -11.353 1.00 97.38 134 SER A C 1
ATOM 1045 O O . SER A 1 134 ? -2.333 -2.041 -11.817 1.00 97.38 134 SER A O 1
ATOM 1047 N N . ASN A 1 135 ? -1.334 -3.457 -10.407 1.00 95.31 135 ASN A N 1
ATOM 1048 C CA . ASN A 1 135 ? -2.567 -4.062 -9.899 1.00 95.31 135 ASN A CA 1
ATOM 1049 C C . ASN A 1 135 ? -3.420 -3.075 -9.068 1.00 95.31 135 ASN A C 1
ATOM 1051 O O . ASN A 1 135 ? -4.657 -3.098 -9.083 1.00 95.31 135 ASN A O 1
ATOM 1055 N N . ALA A 1 136 ? -2.775 -2.177 -8.319 1.00 94.44 136 ALA A N 1
ATOM 1056 C CA . ALA A 1 136 ? -3.485 -1.146 -7.569 1.00 94.44 136 ALA A CA 1
ATOM 1057 C C . ALA A 1 136 ? -4.193 -0.157 -8.514 1.00 94.44 136 ALA A C 1
ATOM 1059 O O . ALA A 1 136 ? -5.379 0.123 -8.307 1.00 94.44 136 ALA A O 1
ATOM 1060 N N . LEU A 1 137 ? -3.486 0.293 -9.556 1.00 94.12 137 LEU A N 1
ATOM 1061 C CA . LEU A 1 137 ? -3.954 1.243 -10.571 1.00 94.12 137 LEU A CA 1
ATOM 1062 C C . LEU A 1 137 ? -4.809 0.616 -11.683 1.00 94.12 137 LEU A C 1
ATOM 1064 O O . LEU A 1 137 ? -5.480 1.360 -12.385 1.00 94.12 137 LEU A O 1
ATOM 1068 N N . ASP A 1 138 ? -4.830 -0.714 -11.795 1.00 93.56 138 ASP A N 1
ATOM 1069 C CA . ASP A 1 138 ? -5.539 -1.463 -12.845 1.00 93.56 138 ASP A CA 1
ATOM 1070 C C . ASP A 1 138 ? -5.019 -1.160 -14.264 1.00 93.56 138 ASP A C 1
ATOM 1072 O O . ASP A 1 138 ? -5.771 -0.884 -15.195 1.00 93.56 138 ASP A O 1
ATOM 1076 N N . VAL A 1 139 ? -3.691 -1.185 -14.416 1.00 96.00 139 VAL A N 1
ATOM 1077 C CA . VAL A 1 139 ? -2.979 -0.935 -15.681 1.00 96.00 139 VAL A CA 1
ATOM 1078 C C . VAL A 1 139 ? -1.887 -1.977 -15.893 1.00 96.00 139 VAL A C 1
ATOM 1080 O O . VAL A 1 139 ? -1.439 -2.607 -14.938 1.00 96.00 139 VAL A O 1
ATOM 1083 N N . ASP A 1 140 ? -1.402 -2.141 -17.124 1.00 96.56 140 ASP A N 1
ATOM 1084 C CA . ASP A 1 140 ? -0.303 -3.079 -17.378 1.00 96.56 140 ASP A CA 1
ATOM 1085 C C . ASP A 1 140 ? 1.059 -2.528 -16.931 1.00 96.56 140 ASP A C 1
ATOM 1087 O O . ASP A 1 140 ? 1.317 -1.318 -16.925 1.00 96.56 140 ASP A O 1
ATOM 1091 N N . VAL A 1 141 ? 1.976 -3.451 -16.647 1.00 95.88 141 VAL A N 1
ATOM 1092 C CA . VAL A 1 141 ? 3.387 -3.162 -16.382 1.00 95.88 141 VAL A CA 1
ATOM 1093 C C . VAL A 1 141 ? 4.234 -3.313 -17.652 1.00 95.88 141 VAL A C 1
ATOM 1095 O O . VAL A 1 141 ? 4.056 -4.246 -18.434 1.00 95.88 141 VAL A O 1
ATOM 1098 N N . ALA A 1 142 ? 5.195 -2.412 -17.841 1.00 93.44 142 ALA A N 1
ATOM 1099 C CA . ALA A 1 142 ? 6.261 -2.508 -18.828 1.00 93.44 142 ALA A CA 1
ATOM 1100 C C . ALA A 1 142 ? 7.607 -2.660 -18.104 1.00 93.44 142 ALA A C 1
ATOM 1102 O O . ALA A 1 142 ? 7.910 -1.912 -17.173 1.00 93.44 142 ALA A O 1
ATOM 1103 N N . VAL A 1 143 ? 8.422 -3.630 -18.523 1.00 92.06 143 VAL A N 1
ATOM 1104 C CA . VAL A 1 143 ? 9.718 -3.918 -17.893 1.00 92.06 143 VAL A CA 1
ATOM 1105 C C . VAL A 1 143 ? 10.835 -3.705 -18.906 1.00 92.06 143 VAL A C 1
ATOM 1107 O O . VAL A 1 143 ? 10.933 -4.439 -19.889 1.00 92.06 143 VAL A O 1
ATOM 1110 N N . ALA A 1 144 ? 11.696 -2.724 -18.648 1.00 89.81 144 ALA A N 1
ATOM 1111 C CA . ALA A 1 144 ? 12.928 -2.521 -19.396 1.00 89.81 144 ALA A CA 1
ATOM 1112 C C . ALA A 1 144 ? 13.976 -3.553 -18.952 1.00 89.81 144 ALA A C 1
ATOM 1114 O O . ALA A 1 144 ? 14.278 -3.680 -17.761 1.00 89.81 144 ALA A O 1
ATOM 1115 N N . LYS A 1 145 ? 14.524 -4.304 -19.911 1.00 85.44 145 LYS A N 1
ATOM 1116 C CA . LYS A 1 145 ? 15.537 -5.345 -19.693 1.00 85.44 145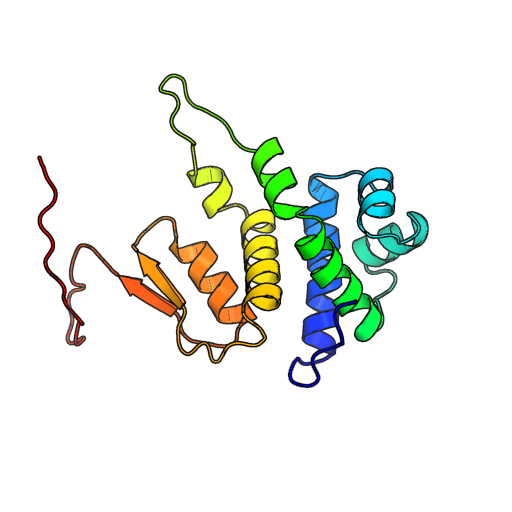 LYS A CA 1
ATOM 1117 C C . LYS A 1 145 ? 16.838 -4.960 -20.392 1.00 85.44 145 LYS A C 1
ATOM 1119 O O . LYS A 1 145 ? 16.804 -4.389 -21.475 1.00 85.44 145 LYS A O 1
ATOM 1124 N N . GLY A 1 146 ? 17.974 -5.324 -19.795 1.00 81.00 146 GLY A N 1
ATOM 1125 C CA . GLY A 1 146 ? 19.296 -5.140 -20.412 1.00 81.00 146 GLY A CA 1
ATOM 1126 C C . GLY A 1 146 ? 19.614 -6.149 -21.523 1.00 81.00 146 GLY A C 1
ATOM 1127 O O . GLY A 1 146 ? 20.593 -5.988 -22.242 1.00 81.00 146 GLY A O 1
ATOM 1128 N N . THR A 1 147 ? 18.800 -7.195 -21.669 1.00 79.69 147 THR A N 1
ATOM 1129 C CA . THR A 1 147 ? 18.927 -8.215 -22.712 1.00 79.69 147 THR A CA 1
ATOM 1130 C C . THR A 1 147 ? 17.562 -8.508 -23.329 1.00 79.69 147 THR A C 1
ATOM 1132 O O . THR A 1 147 ? 16.527 -8.385 -22.669 1.00 79.69 147 THR A O 1
ATOM 1135 N N . ARG A 1 148 ? 17.556 -8.899 -24.607 1.00 72.81 148 ARG A N 1
ATOM 1136 C CA . ARG A 1 148 ? 16.345 -9.362 -25.296 1.00 72.81 148 ARG A CA 1
ATOM 1137 C C . ARG A 1 148 ? 16.026 -10.799 -24.878 1.00 72.81 148 ARG A C 1
ATOM 1139 O O . ARG A 1 148 ? 16.937 -11.611 -24.719 1.00 72.81 148 ARG A O 1
ATOM 1146 N N . ASP A 1 149 ? 14.743 -11.124 -24.746 1.00 73.94 149 ASP A N 1
ATOM 1147 C CA . ASP A 1 149 ? 14.323 -12.519 -24.608 1.00 73.94 149 ASP A CA 1
ATOM 1148 C C . ASP A 1 149 ? 14.354 -13.191 -25.990 1.00 73.94 149 ASP A C 1
ATOM 1150 O O . ASP A 1 149 ? 14.123 -12.549 -27.018 1.00 73.94 149 ASP A O 1
ATOM 1154 N N . ALA A 1 150 ? 14.632 -14.494 -26.037 1.00 63.62 150 ALA A N 1
ATOM 1155 C CA . ALA A 1 150 ? 14.582 -15.243 -27.288 1.00 63.62 150 ALA A CA 1
ATOM 1156 C C . ALA A 1 150 ? 13.120 -15.372 -27.764 1.00 63.62 150 ALA A C 1
ATOM 1158 O O . ALA A 1 150 ? 12.353 -16.156 -27.208 1.00 63.62 150 ALA A O 1
ATOM 1159 N N . GLY A 1 151 ? 12.718 -14.597 -28.778 1.00 67.00 151 GLY A N 1
ATOM 1160 C CA . GLY A 1 151 ? 11.362 -14.639 -29.337 1.00 67.00 151 GLY A CA 1
ATOM 1161 C C . GLY A 1 151 ? 11.004 -13.467 -30.259 1.00 67.00 151 GLY A C 1
ATOM 1162 O O . GLY A 1 151 ? 11.793 -12.548 -30.467 1.00 67.00 151 GLY A O 1
ATOM 1163 N N . VAL A 1 152 ? 9.788 -13.513 -30.818 1.00 55.94 152 VAL A N 1
ATOM 1164 C CA . VAL A 1 152 ? 9.216 -12.515 -31.747 1.00 55.94 152 VAL A CA 1
ATOM 1165 C C . VAL A 1 152 ? 8.437 -11.457 -30.958 1.00 55.94 152 VAL A C 1
ATOM 1167 O O . VAL A 1 152 ? 7.218 -11.358 -31.060 1.00 55.94 152 VAL A O 1
ATOM 1170 N N . VAL A 1 153 ? 9.119 -10.700 -30.103 1.00 64.19 153 VAL A N 1
ATOM 1171 C CA . VAL A 1 153 ? 8.508 -9.562 -29.400 1.00 64.19 153 VAL A CA 1
ATOM 1172 C C . VAL A 1 153 ? 9.128 -8.283 -29.947 1.00 64.19 153 VAL A C 1
ATOM 1174 O O . VAL A 1 153 ? 10.345 -8.186 -30.085 1.00 64.19 153 VAL A O 1
ATOM 1177 N N . SER A 1 154 ? 8.294 -7.308 -30.309 1.00 66.12 154 SER A N 1
ATOM 1178 C CA . SER A 1 154 ? 8.755 -5.974 -30.695 1.00 66.12 154 SER A CA 1
ATOM 1179 C C . SER A 1 154 ? 9.172 -5.204 -29.442 1.00 66.12 154 SER A C 1
ATOM 1181 O O . SER A 1 154 ? 8.342 -4.974 -28.562 1.00 66.12 154 SER A O 1
ATOM 1183 N N . TYR A 1 155 ? 10.438 -4.800 -29.368 1.00 69.31 155 TYR A N 1
ATOM 1184 C CA . TYR A 1 155 ? 10.975 -3.994 -28.271 1.00 69.31 155 TYR A CA 1
ATOM 1185 C C . TYR A 1 155 ? 11.028 -2.516 -28.675 1.00 69.31 155 TYR A C 1
ATOM 1187 O O . TYR A 1 155 ? 11.351 -2.192 -29.817 1.00 69.31 155 TYR A O 1
ATOM 1195 N N . LEU A 1 156 ? 10.718 -1.623 -27.732 1.00 71.44 156 LEU A N 1
ATOM 1196 C CA . LEU A 1 156 ? 11.093 -0.211 -27.827 1.00 71.44 156 LEU A CA 1
ATOM 1197 C C . LEU A 1 156 ? 12.507 -0.076 -27.253 1.00 71.44 156 LEU A C 1
ATOM 1199 O O . LEU A 1 156 ? 12.736 -0.470 -26.110 1.00 71.44 156 LEU A O 1
ATOM 1203 N N . GLU A 1 157 ? 13.444 0.440 -28.047 1.00 68.44 157 GLU A N 1
ATOM 1204 C CA . GLU A 1 157 ? 14.867 0.499 -27.693 1.00 68.44 157 GLU A CA 1
ATOM 1205 C C . GLU A 1 157 ? 15.344 1.939 -27.530 1.00 68.44 157 GLU A C 1
ATOM 1207 O O . GLU A 1 157 ? 14.953 2.828 -28.286 1.00 68.44 157 GLU A O 1
ATOM 1212 N N . ALA A 1 158 ? 16.207 2.154 -26.541 1.00 67.81 158 ALA A N 1
ATOM 1213 C CA . ALA A 1 158 ? 16.914 3.407 -26.336 1.00 67.81 158 ALA A CA 1
ATOM 1214 C C . ALA A 1 158 ? 18.361 3.092 -25.938 1.00 67.81 158 ALA A C 1
ATOM 1216 O O . ALA A 1 158 ? 18.594 2.387 -24.956 1.00 67.81 158 ALA A O 1
ATOM 1217 N N . GLU A 1 159 ? 19.328 3.603 -26.700 1.00 68.69 159 GLU A N 1
ATOM 1218 C CA . GLU A 1 159 ? 20.748 3.531 -26.354 1.00 68.69 159 GLU A CA 1
ATOM 1219 C C . GLU A 1 159 ? 21.133 4.749 -25.509 1.00 68.69 159 GLU A C 1
ATOM 1221 O O . GLU A 1 159 ? 20.805 5.887 -25.850 1.00 68.69 159 GLU A O 1
ATOM 1226 N N . TYR A 1 160 ? 21.846 4.521 -24.408 1.00 67.12 160 TYR A N 1
ATOM 1227 C CA . TYR A 1 160 ? 22.445 5.583 -23.606 1.00 67.12 160 TYR A CA 1
ATOM 1228 C C . TYR A 1 160 ? 23.891 5.218 -23.266 1.00 67.12 160 TYR A C 1
ATOM 1230 O O . TYR A 1 160 ? 24.206 4.065 -22.979 1.00 67.12 160 TYR A O 1
ATOM 1238 N N . MET A 1 161 ? 24.787 6.204 -23.313 1.00 57.69 161 MET A N 1
ATOM 1239 C CA . MET A 1 161 ? 26.187 6.020 -22.932 1.00 57.69 161 MET A CA 1
ATOM 1240 C C . MET A 1 161 ? 26.325 6.167 -21.416 1.00 57.69 161 MET A C 1
ATOM 1242 O O . MET A 1 161 ? 26.032 7.228 -20.867 1.00 57.69 161 MET A O 1
ATOM 1246 N N . THR A 1 162 ? 26.785 5.123 -20.729 1.00 57.53 162 THR A N 1
ATOM 1247 C CA . THR A 1 162 ? 27.240 5.237 -19.337 1.00 57.53 162 THR A CA 1
ATOM 1248 C C . THR A 1 162 ? 28.655 5.817 -19.317 1.00 57.53 162 THR A C 1
ATOM 1250 O O . THR A 1 162 ? 29.530 5.226 -19.955 1.00 57.53 162 THR A O 1
ATOM 1253 N N . PRO A 1 163 ? 28.917 6.931 -18.607 1.00 56.75 163 PRO A N 1
ATOM 1254 C CA . PRO A 1 163 ? 30.283 7.372 -18.362 1.00 56.75 163 PRO A CA 1
ATOM 1255 C C . PRO A 1 163 ? 31.009 6.284 -17.565 1.00 56.75 163 PRO A C 1
ATOM 1257 O O . PRO A 1 163 ? 30.509 5.843 -16.529 1.00 56.75 163 PRO A O 1
ATOM 1260 N N . SER A 1 164 ? 32.138 5.826 -18.100 1.00 55.19 164 SER A N 1
ATOM 1261 C CA . SER A 1 164 ? 33.086 4.913 -17.453 1.00 55.19 164 SER A CA 1
ATOM 1262 C C . SER A 1 164 ? 33.883 5.600 -16.354 1.00 55.19 164 SER A C 1
ATOM 1264 O O . SER A 1 164 ? 34.281 6.762 -16.606 1.00 55.19 164 SER A O 1
#

pLDDT: mean 89.75, std 11.36, range [55.19, 98.38]